Protein AF-A0A2P1PUN1-F1 (afdb_monomer_lite)

Radius of gyration: 11.74 Å; chains: 1; bounding box: 26×28×33 Å

Organism: NCBI:txid2021234

InterPro domains:
  IPR011110 Two component regulator propeller [PF07494] (32-54)
  IPR015943 WD40/YVTN repeat-like-containing domain superfamily [G3DSA:2.130.10.10] (1-71)

Foldseek 3Di:
DAPQPWDWDADQQQAIWIDNPPDIDGCDVVQPPPDRFFDDWDADPVRWIWTATPPGIWTDDPSHIHHDDPPDPPD

Structure (mmCIF, N/CA/C/O backbone):
data_AF-A0A2P1P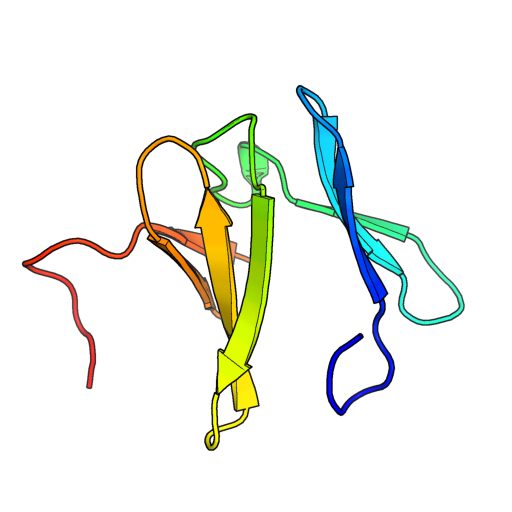UN1-F1
#
_entry.id   AF-A0A2P1PUN1-F1
#
loop_
_atom_site.group_PDB
_atom_site.id
_atom_site.type_symbol
_atom_site.label_atom_id
_atom_site.label_alt_id
_atom_site.label_comp_id
_atom_site.label_asym_id
_atom_site.label_entity_id
_atom_site.label_seq_id
_atom_site.pdbx_PDB_ins_code
_atom_site.Cartn_x
_atom_site.Cartn_y
_atom_site.Cartn_z
_atom_site.occupancy
_atom_site.B_iso_or_equiv
_atom_site.auth_seq_id
_atom_site.auth_comp_id
_atom_site.auth_asym_id
_atom_site.auth_atom_id
_atom_site.pdbx_PDB_model_num
ATOM 1 N N . MET A 1 1 ? -11.515 2.770 3.087 1.00 90.31 1 MET A N 1
ATOM 2 C CA . MET A 1 1 ? -11.881 1.914 4.234 1.00 90.31 1 MET A CA 1
ATOM 3 C C . MET A 1 1 ? -12.271 0.557 3.685 1.00 90.31 1 MET A C 1
ATOM 5 O O . MET A 1 1 ? -12.956 0.529 2.668 1.00 90.31 1 MET A O 1
ATOM 9 N N . ASP A 1 2 ? -11.804 -0.530 4.286 1.00 94.56 2 ASP A N 1
ATOM 10 C CA . ASP A 1 2 ? -12.192 -1.888 3.893 1.00 94.56 2 ASP A CA 1
ATOM 11 C C . ASP A 1 2 ? -13.388 -2.413 4.708 1.00 94.56 2 ASP A C 1
ATOM 13 O O . ASP A 1 2 ? -13.928 -1.720 5.572 1.00 94.56 2 ASP A O 1
ATOM 17 N N . ARG A 1 3 ? -13.833 -3.645 4.432 1.00 96.00 3 ARG A N 1
ATOM 18 C CA . ARG A 1 3 ? -14.963 -4.269 5.143 1.00 96.00 3 ARG A CA 1
ATOM 19 C C . ARG A 1 3 ? -14.696 -4.563 6.623 1.00 96.00 3 ARG A C 1
ATOM 21 O O . ARG A 1 3 ? -15.661 -4.765 7.354 1.00 96.00 3 ARG A O 1
ATOM 28 N N . ALA A 1 4 ? -13.437 -4.608 7.059 1.00 95.44 4 ALA A N 1
ATOM 29 C CA . ALA A 1 4 ? -13.083 -4.756 8.471 1.00 95.44 4 ALA A CA 1
ATOM 30 C C . ALA A 1 4 ? -13.099 -3.407 9.217 1.00 95.44 4 ALA A C 1
ATOM 32 O O . ALA A 1 4 ? -12.980 -3.382 10.440 1.00 95.44 4 ALA A O 1
ATOM 33 N N . GLY A 1 5 ? -13.284 -2.295 8.496 1.00 96.81 5 GLY A N 1
ATOM 34 C CA . GLY A 1 5 ? -13.252 -0.944 9.046 1.00 96.81 5 GLY A CA 1
ATOM 35 C C . GLY A 1 5 ? -11.851 -0.335 9.077 1.00 96.81 5 GLY A C 1
ATOM 36 O O . GLY A 1 5 ? -11.696 0.781 9.574 1.00 96.81 5 GLY A O 1
ATOM 37 N N . ASP A 1 6 ? -10.838 -1.013 8.524 1.00 97.44 6 ASP A N 1
ATOM 38 C CA . ASP A 1 6 ? -9.499 -0.446 8.437 1.00 97.44 6 ASP A CA 1
ATOM 39 C C . ASP A 1 6 ? -9.474 0.682 7.401 1.00 97.44 6 ASP A C 1
ATOM 41 O O . ASP A 1 6 ? -10.026 0.586 6.296 1.00 97.44 6 ASP A O 1
ATOM 45 N N . ILE A 1 7 ? -8.799 1.773 7.743 1.00 97.31 7 ILE A N 1
ATOM 46 C CA . ILE A 1 7 ? -8.581 2.904 6.847 1.00 97.31 7 ILE A CA 1
ATOM 47 C C . ILE A 1 7 ? -7.197 2.759 6.233 1.00 97.31 7 ILE A C 1
ATOM 49 O O . ILE A 1 7 ? -6.195 2.737 6.942 1.00 97.31 7 ILE A O 1
ATOM 53 N N . TRP A 1 8 ? -7.163 2.696 4.908 1.00 96.75 8 TRP A N 1
ATOM 54 C CA . TRP A 1 8 ? -5.946 2.650 4.114 1.00 96.75 8 TRP A CA 1
ATOM 55 C C . TRP A 1 8 ? -5.746 4.007 3.456 1.00 96.75 8 TRP A C 1
ATOM 57 O O . TRP A 1 8 ? -6.670 4.508 2.812 1.00 96.75 8 TRP A O 1
ATOM 67 N N . PHE A 1 9 ? -4.577 4.612 3.636 1.00 94.88 9 PHE A N 1
ATOM 68 C CA . PHE A 1 9 ? -4.260 5.892 3.016 1.00 94.88 9 PHE A CA 1
ATOM 69 C C . PHE A 1 9 ? -2.781 5.951 2.620 1.00 94.88 9 PHE A C 1
ATOM 71 O O . PHE A 1 9 ? -1.902 5.667 3.440 1.00 94.88 9 PHE A O 1
ATOM 78 N N . PRO A 1 10 ? -2.486 6.277 1.354 1.00 93.50 10 PRO A N 1
ATOM 79 C CA . PRO A 1 10 ? -1.119 6.435 0.902 1.00 93.50 10 PRO A CA 1
ATOM 80 C C . PRO A 1 10 ? -0.548 7.771 1.374 1.00 93.50 10 PRO A C 1
ATOM 82 O O . PRO A 1 10 ? -1.254 8.779 1.429 1.00 93.50 10 PRO A O 1
ATOM 85 N N . ILE A 1 11 ? 0.746 7.784 1.672 1.00 92.88 11 ILE A N 1
ATOM 86 C CA . ILE A 1 11 ? 1.517 9.011 1.844 1.00 92.88 11 ILE A CA 1
ATOM 87 C C . ILE A 1 11 ? 2.620 8.985 0.797 1.00 92.88 11 ILE A C 1
ATOM 89 O O . ILE A 1 11 ? 3.456 8.079 0.776 1.00 92.88 11 ILE A O 1
ATOM 93 N N . GLU A 1 12 ? 2.608 9.977 -0.088 1.00 88.94 12 GLU A N 1
ATOM 94 C CA . GLU A 1 12 ? 3.626 10.107 -1.123 1.00 88.94 12 GLU A CA 1
ATOM 95 C C . GLU A 1 12 ? 5.018 10.131 -0.479 1.00 88.94 12 GLU A C 1
ATOM 97 O O . GLU A 1 12 ? 5.273 10.895 0.451 1.00 88.94 12 GLU A O 1
ATOM 102 N N . ASN A 1 13 ? 5.908 9.254 -0.947 1.00 90.06 13 ASN A N 1
ATOM 103 C CA . ASN A 1 13 ? 7.258 9.053 -0.405 1.00 90.06 13 ASN A CA 1
ATOM 104 C C . ASN A 1 13 ? 7.348 8.524 1.038 1.00 90.06 13 ASN A C 1
ATOM 106 O O . ASN A 1 13 ? 8.452 8.448 1.570 1.00 90.06 13 ASN A O 1
ATOM 110 N N . ALA A 1 14 ? 6.241 8.106 1.659 1.00 92.06 14 ALA A N 1
ATOM 111 C CA . ALA A 1 14 ? 6.251 7.496 2.994 1.00 92.06 14 ALA A CA 1
ATOM 112 C C . ALA A 1 14 ? 5.429 6.196 3.091 1.00 92.06 14 ALA A C 1
ATOM 114 O O . ALA A 1 14 ? 5.163 5.706 4.185 1.00 92.06 14 ALA A O 1
ATOM 115 N N . GLY A 1 15 ? 5.055 5.603 1.957 1.00 93.62 15 GLY A N 1
ATOM 116 C CA . GLY A 1 15 ? 4.426 4.283 1.889 1.00 93.62 15 GLY A CA 1
ATOM 117 C C . GLY A 1 15 ? 2.907 4.306 2.063 1.00 93.62 15 GLY A C 1
ATOM 118 O O . GLY A 1 15 ? 2.241 5.317 1.837 1.00 93.62 15 GLY A O 1
ATOM 119 N N . LEU A 1 16 ? 2.345 3.156 2.426 1.00 96.25 16 LEU A N 1
ATOM 120 C CA . LEU A 1 16 ? 0.909 2.964 2.607 1.00 96.25 16 LEU A CA 1
ATOM 121 C C . LEU A 1 16 ? 0.598 2.761 4.087 1.00 96.25 16 LEU A C 1
ATOM 123 O O . LEU A 1 16 ? 1.097 1.827 4.707 1.00 96.25 16 LEU A O 1
ATOM 127 N N . TYR A 1 17 ? -0.246 3.612 4.659 1.00 96.69 17 TYR A N 1
ATOM 128 C CA . TYR A 1 17 ? -0.645 3.484 6.053 1.00 96.69 17 TYR A CA 1
ATOM 129 C C . TYR A 1 17 ? -1.978 2.762 6.187 1.00 96.69 17 TYR A C 1
ATOM 131 O O . TYR A 1 17 ? -2.925 3.023 5.443 1.00 96.69 17 TYR A O 1
ATOM 139 N N . ARG A 1 18 ? -2.049 1.891 7.193 1.00 97.38 18 ARG A N 1
ATOM 140 C CA . ARG A 1 18 ? -3.274 1.272 7.691 1.00 97.38 18 ARG A CA 1
ATOM 141 C C . ARG A 1 18 ? -3.561 1.787 9.093 1.00 97.38 18 ARG A C 1
ATOM 143 O O . ARG A 1 18 ? -2.696 1.724 9.966 1.00 97.38 18 ARG A O 1
ATOM 150 N N . PHE A 1 19 ? -4.789 2.222 9.328 1.00 98.06 19 PHE A N 1
ATOM 151 C CA . PHE A 1 19 ? -5.310 2.516 10.656 1.00 98.06 19 PHE A CA 1
ATOM 152 C C . PHE A 1 19 ? -6.485 1.594 10.974 1.00 98.06 19 PHE A C 1
ATOM 154 O O . PHE A 1 19 ? -7.502 1.633 10.287 1.00 98.06 19 PHE A O 1
ATOM 161 N N . ASN A 1 20 ? -6.358 0.793 12.032 1.00 96.88 20 ASN A N 1
ATOM 162 C CA . ASN A 1 20 ? -7.380 -0.181 12.452 1.00 96.88 20 ASN A CA 1
ATOM 163 C C . ASN A 1 20 ? -8.359 0.362 13.513 1.00 96.88 20 ASN A C 1
ATOM 165 O O . ASN A 1 20 ? -9.034 -0.404 14.200 1.00 96.88 20 ASN A O 1
ATOM 169 N N . GLY A 1 21 ? -8.373 1.680 13.729 1.00 97.50 21 GLY A N 1
ATOM 170 C CA . GLY A 1 21 ? -9.125 2.319 14.812 1.00 97.50 21 GLY A CA 1
ATOM 171 C C . GLY A 1 21 ? -8.352 2.465 16.129 1.00 97.50 21 GLY A C 1
ATOM 172 O O . GLY A 1 21 ? -8.831 3.149 17.030 1.00 97.50 21 GLY A O 1
ATOM 173 N N . LYS A 1 22 ? -7.165 1.853 16.257 1.00 98.00 22 LYS A N 1
ATOM 174 C CA . LYS A 1 22 ? -6.324 1.908 17.469 1.00 98.00 22 LYS A CA 1
ATOM 175 C C . LYS A 1 22 ? -4.861 2.218 17.173 1.00 98.00 22 LYS A C 1
ATOM 177 O O . LYS A 1 22 ? -4.257 3.030 17.865 1.00 98.00 22 LYS A O 1
ATOM 182 N N . THR A 1 23 ? -4.289 1.567 16.167 1.00 97.69 23 THR A N 1
ATOM 183 C CA . THR A 1 23 ? -2.868 1.655 15.823 1.00 97.69 23 THR A CA 1
ATOM 184 C C . THR A 1 23 ? -2.682 1.983 14.352 1.00 97.69 23 THR A C 1
ATOM 186 O O . THR A 1 23 ? -3.486 1.586 13.505 1.00 97.69 23 THR A O 1
ATOM 189 N N . PHE A 1 24 ? -1.591 2.688 14.059 1.00 97.25 24 PHE A N 1
ATOM 190 C CA . PHE A 1 24 ? -1.104 2.900 12.702 1.00 97.25 24 PHE A CA 1
ATOM 191 C C . PHE A 1 24 ? -0.026 1.869 12.378 1.00 97.25 24 PHE A C 1
ATOM 193 O O . PHE A 1 24 ? 0.864 1.629 13.192 1.00 97.25 24 PHE A O 1
ATOM 200 N N . GLN A 1 25 ? -0.098 1.299 11.182 1.00 96.56 25 GLN A N 1
ATOM 201 C CA . GLN A 1 25 ? 0.943 0.461 10.601 1.00 96.56 25 GLN A CA 1
ATOM 202 C C . GLN A 1 25 ? 1.352 1.057 9.260 1.00 96.56 25 GLN A C 1
ATOM 204 O O . GLN A 1 25 ? 0.490 1.432 8.463 1.00 96.56 25 GLN A O 1
ATOM 209 N N . ASN A 1 26 ? 2.656 1.161 9.028 1.00 96.25 26 ASN A N 1
ATOM 210 C CA . ASN A 1 26 ? 3.205 1.555 7.740 1.00 96.25 26 ASN A CA 1
ATOM 211 C C . ASN A 1 26 ? 3.573 0.304 6.940 1.00 96.25 26 ASN A C 1
ATOM 213 O O . ASN A 1 26 ? 4.124 -0.639 7.498 1.00 96.25 26 ASN A O 1
ATOM 217 N N . TYR A 1 27 ? 3.252 0.322 5.652 1.00 96.25 27 TYR A N 1
ATOM 218 C CA . TYR A 1 27 ? 3.688 -0.655 4.669 1.00 96.25 27 TYR A CA 1
ATOM 219 C C . TYR A 1 27 ? 4.581 0.069 3.659 1.00 96.25 27 TYR A C 1
ATOM 221 O O . TYR A 1 27 ? 4.095 0.836 2.820 1.00 96.25 27 TYR A O 1
ATOM 229 N N . GLY A 1 28 ? 5.886 -0.150 3.772 1.00 94.94 28 GLY A N 1
ATOM 230 C CA . GLY A 1 28 ? 6.929 0.413 2.926 1.00 94.94 28 GLY A CA 1
ATOM 231 C C . GLY A 1 28 ? 7.751 -0.676 2.237 1.00 94.94 28 GLY A C 1
ATOM 232 O O . GLY A 1 28 ? 7.266 -1.776 1.964 1.00 94.94 28 GLY A O 1
ATOM 233 N N . GLU A 1 29 ? 9.010 -0.364 1.929 1.00 93.94 29 GLU A N 1
ATOM 234 C CA . GLU A 1 29 ? 9.912 -1.293 1.234 1.00 93.94 29 GLU A CA 1
ATOM 235 C C . GLU A 1 29 ? 10.138 -2.594 2.019 1.00 93.94 29 GLU A C 1
ATOM 237 O O . GLU A 1 29 ? 10.218 -3.663 1.413 1.00 93.94 29 GLU A O 1
ATOM 242 N N . ALA A 1 30 ? 10.176 -2.521 3.355 1.00 94.94 30 ALA A N 1
ATOM 243 C CA . ALA A 1 30 ? 10.332 -3.684 4.231 1.00 94.94 30 ALA A CA 1
ATOM 244 C C . ALA A 1 30 ? 9.157 -4.671 4.108 1.00 94.94 30 ALA A C 1
ATOM 246 O O . ALA A 1 30 ? 9.348 -5.883 4.179 1.00 94.94 30 ALA A O 1
ATOM 247 N N . GLU A 1 31 ? 7.957 -4.158 3.839 1.00 95.81 31 GLU A N 1
ATOM 248 C CA . GLU A 1 31 ? 6.741 -4.939 3.623 1.00 95.81 31 GLU A CA 1
ATOM 249 C C . GLU A 1 31 ? 6.521 -5.279 2.139 1.00 95.81 31 GLU A C 1
ATOM 251 O O . GLU A 1 31 ? 5.495 -5.858 1.790 1.00 95.81 31 GLU A O 1
ATOM 256 N N . GLY A 1 32 ? 7.466 -4.952 1.252 1.00 93.81 32 GLY A N 1
ATOM 257 C CA . GLY A 1 32 ? 7.424 -5.302 -0.171 1.00 93.81 32 GLY A CA 1
ATOM 258 C C . GLY A 1 32 ? 6.767 -4.262 -1.082 1.00 93.81 32 GLY A C 1
ATOM 259 O O . GLY A 1 32 ? 6.597 -4.512 -2.279 1.00 93.81 32 GLY A O 1
ATOM 260 N N . LEU A 1 33 ? 6.425 -3.076 -0.570 1.00 94.00 33 LEU A N 1
ATOM 261 C CA . LEU A 1 33 ? 5.923 -1.991 -1.407 1.00 94.00 33 LEU A CA 1
ATOM 262 C C . LEU A 1 33 ? 7.067 -1.412 -2.249 1.00 94.00 33 LEU A C 1
ATOM 264 O O . LEU A 1 33 ? 7.851 -0.589 -1.792 1.00 94.00 33 LEU A O 1
ATOM 268 N N . THR A 1 34 ? 7.153 -1.811 -3.517 1.00 92.69 34 THR A N 1
ATOM 269 C CA . THR A 1 34 ? 8.222 -1.348 -4.422 1.00 92.69 34 THR A CA 1
ATOM 270 C C . THR A 1 34 ? 7.922 0.004 -5.077 1.00 92.69 34 THR A C 1
ATOM 272 O O . THR A 1 34 ? 8.492 0.323 -6.123 1.00 92.69 34 THR A O 1
ATOM 275 N N . THR A 1 35 ? 6.974 0.768 -4.536 1.00 90.75 35 THR A N 1
ATOM 276 C CA . THR A 1 35 ? 6.545 2.069 -5.055 1.00 90.75 35 THR A CA 1
ATOM 277 C C . THR A 1 35 ? 6.386 3.073 -3.925 1.00 90.75 35 THR A C 1
ATOM 279 O O . THR A 1 35 ? 5.985 2.735 -2.819 1.00 90.75 35 THR A O 1
ATOM 282 N N . ASN A 1 36 ? 6.674 4.330 -4.222 1.00 87.69 36 ASN A N 1
ATOM 283 C CA . ASN A 1 36 ? 6.526 5.462 -3.315 1.00 87.69 36 ASN A CA 1
ATOM 284 C C . ASN A 1 36 ? 5.223 6.244 -3.548 1.00 87.69 36 ASN A C 1
ATOM 286 O O . ASN A 1 36 ? 4.978 7.234 -2.861 1.00 87.69 36 ASN A O 1
ATOM 290 N N . ALA A 1 37 ? 4.403 5.826 -4.517 1.00 91.75 37 ALA A N 1
ATOM 291 C CA . ALA A 1 37 ? 3.221 6.562 -4.949 1.00 91.75 37 ALA A CA 1
ATOM 292 C C . ALA A 1 37 ? 2.047 5.615 -5.236 1.00 91.75 37 ALA A C 1
ATOM 294 O O . ALA A 1 37 ? 1.670 5.372 -6.387 1.00 91.75 37 ALA A O 1
ATOM 295 N N . VAL A 1 38 ? 1.466 5.070 -4.165 1.00 95.56 38 VAL A N 1
ATOM 296 C CA . VAL A 1 38 ? 0.137 4.443 -4.210 1.00 95.56 38 VAL A CA 1
ATOM 297 C C . VAL A 1 38 ? -0.912 5.548 -4.346 1.00 95.56 38 VAL A C 1
ATOM 299 O O . VAL A 1 38 ? -0.823 6.576 -3.682 1.00 95.56 38 VAL A O 1
ATOM 302 N N . GLN A 1 39 ? -1.885 5.349 -5.226 1.00 94.56 39 GLN A N 1
ATOM 303 C CA . GLN A 1 39 ? -2.918 6.334 -5.558 1.00 94.56 39 GLN A CA 1
ATOM 304 C C . GLN A 1 39 ? -4.331 5.806 -5.320 1.00 94.56 39 GLN A C 1
ATOM 306 O O . GLN A 1 39 ? -5.246 6.601 -5.131 1.00 94.56 39 GLN A O 1
ATOM 311 N N . ASP A 1 40 ? -4.508 4.484 -5.314 1.00 93.81 40 ASP A N 1
ATOM 312 C CA . ASP A 1 40 ? -5.815 3.862 -5.159 1.00 93.81 40 ASP A CA 1
ATOM 313 C C . ASP A 1 40 ? -5.755 2.630 -4.252 1.00 93.81 40 ASP A C 1
ATOM 315 O O . ASP A 1 40 ? -4.747 1.918 -4.194 1.00 93.81 40 ASP A O 1
ATOM 319 N N . THR A 1 41 ? -6.857 2.376 -3.554 1.00 95.44 41 THR A N 1
ATOM 320 C CA . THR A 1 41 ? -7.045 1.238 -2.655 1.00 95.44 41 THR A CA 1
ATOM 321 C C . THR A 1 41 ? -8.402 0.607 -2.935 1.00 95.44 41 THR A C 1
ATOM 323 O O . THR A 1 41 ? -9.430 1.278 -2.841 1.00 95.44 41 THR A O 1
ATOM 326 N N . TYR A 1 42 ? -8.429 -0.691 -3.217 1.00 95.75 42 TYR A N 1
ATOM 327 C CA . TYR A 1 42 ? -9.652 -1.406 -3.561 1.00 95.75 42 TYR A CA 1
ATOM 328 C C . TYR A 1 42 ? -9.725 -2.758 -2.856 1.00 95.75 42 TYR A C 1
ATOM 330 O O . TYR A 1 42 ? -8.732 -3.476 -2.766 1.00 95.75 42 TYR A O 1
ATOM 338 N N . GLN A 1 43 ? -10.916 -3.134 -2.389 1.00 96.62 43 GLN A N 1
ATOM 339 C CA . GLN A 1 43 ? -11.177 -4.476 -1.876 1.00 96.62 43 GLN A CA 1
ATOM 340 C C . GLN A 1 43 ? -12.107 -5.229 -2.828 1.00 96.62 43 GLN A C 1
ATOM 342 O O . GLN A 1 43 ? -13.230 -4.788 -3.080 1.00 96.62 43 GLN A O 1
ATOM 347 N N . ASP A 1 44 ? -11.668 -6.387 -3.326 1.00 95.81 44 ASP A N 1
ATOM 348 C CA . ASP A 1 44 ? -12.483 -7.203 -4.230 1.00 95.81 44 ASP A CA 1
ATOM 349 C C . ASP A 1 44 ? -13.606 -7.962 -3.497 1.00 95.81 44 ASP A C 1
ATOM 351 O O . ASP A 1 44 ? -13.815 -7.824 -2.287 1.00 95.81 44 ASP A O 1
ATOM 355 N N . ARG A 1 45 ? -14.385 -8.755 -4.240 1.00 95.44 45 ARG A N 1
ATOM 356 C CA . ARG A 1 45 ? -15.504 -9.546 -3.695 1.00 95.44 45 ARG A CA 1
ATOM 357 C C . ARG A 1 45 ? -15.072 -10.675 -2.754 1.00 95.44 45 ARG A C 1
ATOM 359 O O . ARG A 1 45 ? -15.853 -11.046 -1.888 1.00 95.44 45 ARG A O 1
ATOM 366 N N . ASP A 1 46 ? -13.849 -11.171 -2.911 1.00 94.50 46 ASP A N 1
ATOM 367 C CA . ASP A 1 46 ? -13.282 -12.253 -2.103 1.00 94.50 46 ASP A CA 1
ATOM 368 C C . ASP A 1 46 ? -12.542 -11.696 -0.872 1.00 94.50 46 ASP A C 1
ATOM 370 O O . ASP A 1 46 ? -11.922 -12.437 -0.114 1.00 94.50 46 ASP A O 1
ATOM 374 N N . GLY A 1 47 ? -12.591 -10.375 -0.668 1.00 94.44 47 GLY A N 1
ATOM 375 C CA . GLY A 1 47 ? -11.969 -9.692 0.460 1.00 94.44 47 GLY A CA 1
ATOM 376 C C . GLY A 1 47 ? -10.497 -9.342 0.251 1.00 94.44 47 GLY A C 1
ATOM 377 O O . GLY A 1 47 ? -9.893 -8.793 1.173 1.00 94.44 47 GLY A O 1
ATOM 378 N N . ARG A 1 48 ? -9.918 -9.595 -0.931 1.00 95.00 48 ARG A N 1
ATOM 379 C CA . ARG A 1 48 ? -8.510 -9.271 -1.199 1.00 95.00 48 ARG A CA 1
ATOM 380 C C . ARG A 1 48 ? -8.335 -7.767 -1.342 1.00 95.00 48 ARG A C 1
ATOM 382 O O . ARG A 1 48 ? -9.151 -7.103 -1.985 1.00 95.00 48 ARG A O 1
ATOM 389 N N . LEU A 1 49 ? -7.249 -7.257 -0.771 1.00 96.56 49 LEU A N 1
ATOM 390 C CA . LEU A 1 49 ? -6.875 -5.851 -0.859 1.00 96.56 49 LEU A CA 1
ATOM 391 C C . LEU A 1 49 ? -5.880 -5.626 -1.990 1.00 96.56 49 LEU A C 1
ATOM 393 O O . LEU A 1 49 ? -4.873 -6.330 -2.107 1.00 96.56 49 LEU A O 1
ATOM 397 N N . TRP A 1 50 ? -6.188 -4.618 -2.791 1.00 96.38 50 TRP A N 1
ATOM 398 C CA . TRP A 1 50 ? -5.458 -4.203 -3.970 1.00 96.38 50 TRP A CA 1
ATOM 399 C C . TRP A 1 50 ? -5.058 -2.743 -3.828 1.00 96.38 50 TRP A C 1
ATOM 401 O O . TRP A 1 50 ? -5.849 -1.914 -3.374 1.00 96.38 50 TRP A O 1
ATOM 411 N N . PHE A 1 51 ? -3.842 -2.433 -4.256 1.00 96.31 51 PHE A N 1
ATOM 412 C CA . PHE A 1 51 ? -3.293 -1.087 -4.216 1.00 96.31 51 PHE A CA 1
ATOM 413 C C . PHE A 1 51 ? -2.780 -0.731 -5.604 1.00 96.31 51 PHE A C 1
ATOM 415 O O . PHE A 1 51 ? -1.934 -1.433 -6.159 1.00 96.31 51 PHE A O 1
ATOM 422 N N . GLY A 1 52 ? -3.336 0.324 -6.186 1.00 95.31 52 GLY A N 1
ATOM 423 C CA . GLY A 1 52 ? -2.957 0.825 -7.501 1.00 95.31 52 GLY A CA 1
ATOM 424 C C . GLY A 1 52 ? -2.049 2.032 -7.354 1.00 95.31 52 GLY A C 1
ATOM 425 O O . GLY A 1 52 ? -2.306 2.908 -6.530 1.00 95.31 52 GLY A O 1
ATOM 426 N N . GLY A 1 53 ? -0.985 2.099 -8.142 1.00 93.12 53 GLY A N 1
ATOM 427 C CA . GLY A 1 53 ? -0.112 3.260 -8.117 1.00 93.12 53 GLY A CA 1
ATOM 428 C C . GLY A 1 53 ? 0.971 3.217 -9.173 1.00 93.12 53 GLY A C 1
ATOM 429 O O . GLY A 1 53 ? 0.917 2.476 -10.160 1.00 93.12 53 GLY A O 1
ATOM 430 N N . TRP A 1 54 ? 2.003 4.015 -8.936 1.00 92.50 54 TRP A N 1
ATOM 431 C CA . TRP A 1 54 ? 3.198 3.981 -9.758 1.00 92.50 54 TRP A CA 1
ATOM 432 C C . TRP A 1 54 ? 3.818 2.590 -9.695 1.00 92.50 54 TRP A C 1
ATOM 434 O O . TRP A 1 54 ? 3.825 1.949 -8.646 1.00 92.50 54 TRP A O 1
ATOM 444 N N . ARG A 1 55 ? 4.355 2.129 -10.827 1.00 90.62 55 ARG A N 1
ATOM 445 C CA . ARG A 1 55 ? 4.930 0.782 -10.996 1.00 90.62 55 ARG A CA 1
ATOM 446 C C . ARG A 1 55 ? 3.915 -0.371 -10.955 1.00 90.62 55 ARG A C 1
ATOM 448 O O . ARG A 1 55 ? 4.335 -1.523 -11.016 1.00 90.62 55 ARG A O 1
ATOM 455 N N . GLY A 1 56 ? 2.613 -0.075 -10.977 1.00 93.38 56 GLY A N 1
ATOM 456 C CA . GLY A 1 56 ? 1.569 -1.034 -11.334 1.00 93.38 56 GLY A CA 1
ATOM 457 C C . GLY A 1 56 ? 0.579 -1.329 -10.213 1.00 93.38 56 GLY A C 1
ATOM 458 O O . GLY A 1 56 ? 0.199 -0.450 -9.441 1.00 93.38 56 GLY A O 1
ATOM 459 N N . LEU A 1 57 ? 0.118 -2.579 -10.182 1.00 94.56 57 LEU A N 1
ATOM 460 C CA . LEU A 1 57 ? -0.867 -3.072 -9.228 1.00 94.56 57 LEU A CA 1
ATOM 461 C C . LEU A 1 57 ? -0.177 -3.944 -8.182 1.00 94.56 57 LEU A C 1
ATOM 463 O O . LEU A 1 57 ? 0.688 -4.754 -8.507 1.00 94.56 57 LEU A O 1
ATOM 467 N N . PHE A 1 58 ? -0.602 -3.808 -6.937 1.00 95.12 58 PHE A N 1
ATOM 468 C CA . PHE A 1 58 ? -0.088 -4.559 -5.805 1.00 95.12 58 PHE A CA 1
ATOM 469 C C . PHE A 1 58 ? -1.238 -5.222 -5.056 1.00 95.12 58 PHE A C 1
ATOM 471 O O . PHE A 1 58 ? -2.372 -4.741 -5.094 1.00 95.12 58 PHE A O 1
ATOM 478 N N . ARG A 1 59 ? -0.951 -6.322 -4.362 1.00 95.25 59 ARG A N 1
ATOM 479 C CA . ARG A 1 59 ? -1.929 -7.044 -3.545 1.00 95.25 59 ARG A CA 1
ATOM 480 C C . ARG A 1 59 ? -1.370 -7.301 -2.154 1.00 95.25 59 ARG A C 1
ATOM 482 O O . ARG A 1 59 ? -0.209 -7.683 -2.032 1.00 95.25 59 ARG A O 1
ATOM 489 N N . LEU A 1 60 ? -2.196 -7.166 -1.122 1.00 95.56 60 LEU A N 1
ATOM 490 C CA . LEU A 1 60 ? -1.832 -7.620 0.220 1.00 95.56 60 LEU A CA 1
ATOM 491 C C . LEU A 1 60 ? -1.941 -9.151 0.306 1.00 95.56 60 LEU A C 1
ATOM 493 O O . LEU 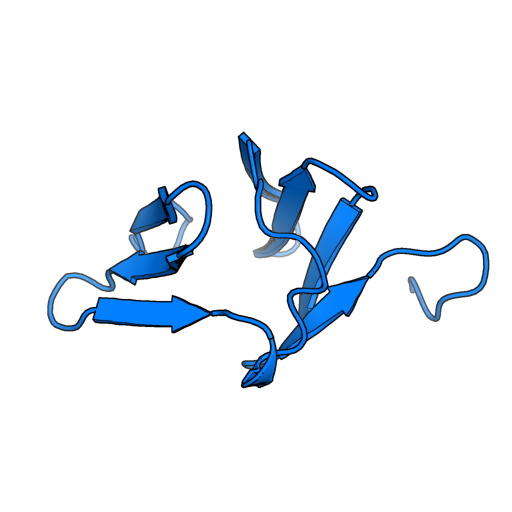A 1 60 ? -2.944 -9.736 -0.104 1.00 95.56 60 LEU A O 1
ATOM 497 N N . THR A 1 61 ? -0.912 -9.815 0.824 1.00 93.75 61 THR A N 1
ATOM 498 C CA . THR A 1 61 ? -0.895 -11.253 1.125 1.00 93.75 61 THR A CA 1
ATOM 499 C C . THR A 1 61 ? -0.319 -11.441 2.525 1.00 93.75 61 THR A C 1
ATOM 501 O O . THR A 1 61 ? 0.887 -11.322 2.725 1.00 93.75 61 THR A O 1
ATOM 504 N N . GLY A 1 62 ? -1.190 -11.691 3.506 1.00 92.62 62 GLY A N 1
ATOM 505 C CA . GLY A 1 62 ? -0.809 -11.617 4.917 1.00 92.62 62 GLY A CA 1
ATOM 506 C C . GLY A 1 62 ? -0.444 -10.180 5.290 1.00 92.62 62 GLY A C 1
ATOM 507 O O . GLY A 1 62 ? -1.264 -9.279 5.135 1.00 92.62 62 GLY A O 1
ATOM 508 N N . GLU A 1 63 ? 0.793 -9.970 5.733 1.00 93.25 63 GLU A N 1
ATOM 509 C CA . GLU A 1 63 ? 1.336 -8.644 6.063 1.00 93.25 63 GLU A CA 1
ATOM 510 C C . GLU A 1 63 ? 2.258 -8.082 4.968 1.00 93.25 63 GLU A C 1
ATOM 512 O O . GLU A 1 63 ? 2.824 -7.006 5.125 1.00 93.25 63 GLU A O 1
ATOM 517 N N . THR A 1 64 ? 2.398 -8.784 3.840 1.00 95.25 64 THR A N 1
ATOM 518 C CA . THR A 1 64 ? 3.301 -8.397 2.749 1.00 95.25 64 THR A CA 1
ATOM 519 C C . THR A 1 64 ? 2.524 -7.861 1.554 1.00 95.25 64 THR A C 1
ATOM 521 O O . THR A 1 64 ? 1.485 -8.400 1.164 1.00 95.25 64 THR A O 1
ATOM 524 N N . ILE A 1 65 ? 3.056 -6.821 0.924 1.00 94.81 65 ILE A N 1
ATOM 525 C CA . ILE A 1 65 ? 2.597 -6.285 -0.349 1.00 94.81 65 ILE A CA 1
ATOM 526 C C . ILE A 1 65 ? 3.378 -6.961 -1.474 1.00 94.81 65 ILE A C 1
ATOM 528 O O . ILE A 1 65 ? 4.603 -6.909 -1.524 1.00 94.81 65 ILE A O 1
ATOM 532 N N . VAL A 1 66 ? 2.655 -7.597 -2.396 1.00 94.06 66 VAL A N 1
ATOM 533 C CA . VAL A 1 66 ? 3.250 -8.283 -3.548 1.00 94.06 66 VAL A CA 1
ATOM 534 C C . VAL A 1 66 ? 2.898 -7.571 -4.857 1.00 94.06 66 VAL A C 1
ATOM 536 O O . VAL A 1 66 ? 1.723 -7.254 -5.077 1.00 94.06 66 VAL A O 1
ATOM 539 N N . PRO A 1 67 ? 3.874 -7.322 -5.752 1.00 93.12 67 PRO A N 1
ATOM 540 C CA . PRO A 1 67 ? 3.602 -6.755 -7.066 1.00 93.12 67 PRO A CA 1
ATOM 541 C C . PRO A 1 67 ? 2.869 -7.766 -7.949 1.00 93.12 67 PRO A C 1
ATOM 543 O O . PRO A 1 67 ? 3.265 -8.929 -8.077 1.00 93.12 67 PRO A O 1
ATOM 546 N N . VAL A 1 68 ? 1.808 -7.306 -8.603 1.00 92.31 68 VAL A N 1
ATOM 547 C CA . VAL A 1 68 ? 0.995 -8.111 -9.510 1.00 92.31 68 VAL A CA 1
ATOM 548 C C . VAL A 1 68 ? 1.611 -8.051 -10.900 1.00 92.31 68 VAL A C 1
ATOM 550 O O . VAL A 1 68 ? 1.504 -7.059 -11.617 1.00 92.31 68 VAL A O 1
ATOM 553 N N . THR A 1 69 ? 2.289 -9.128 -11.283 1.00 88.00 69 THR A N 1
ATOM 554 C CA . THR A 1 69 ? 2.948 -9.272 -12.585 1.00 88.00 69 THR A CA 1
ATOM 555 C C . THR A 1 69 ? 2.225 -10.287 -13.461 1.00 88.00 69 THR A C 1
ATOM 557 O O . THR A 1 69 ? 1.454 -11.117 -12.982 1.00 88.00 69 THR A O 1
ATOM 560 N N . ARG A 1 70 ? 2.514 -10.284 -14.764 1.00 76.44 70 ARG A N 1
ATOM 561 C CA . ARG A 1 70 ? 1.899 -11.204 -15.736 1.00 76.44 70 ARG A CA 1
ATOM 562 C C . ARG A 1 70 ? 2.067 -12.695 -15.390 1.00 76.44 70 ARG A C 1
ATOM 564 O O . ARG A 1 70 ? 1.241 -13.497 -15.806 1.00 76.44 70 ARG A O 1
ATOM 571 N N . ASN A 1 71 ? 3.104 -13.053 -14.632 1.00 76.94 71 ASN A N 1
ATOM 572 C CA . ASN A 1 71 ? 3.507 -14.443 -14.392 1.00 76.94 71 ASN A CA 1
ATOM 573 C C . ASN A 1 71 ? 3.105 -14.985 -13.011 1.00 76.94 71 ASN A C 1
ATOM 575 O O . ASN A 1 71 ? 3.497 -16.096 -12.664 1.00 76.94 71 ASN A O 1
ATOM 579 N N . GLY A 1 72 ? 2.416 -14.200 -12.182 1.00 64.12 72 GLY A N 1
ATOM 580 C CA . GLY A 1 72 ? 2.225 -14.578 -10.782 1.00 64.12 72 GLY A CA 1
ATOM 581 C C . GLY A 1 72 ? 1.230 -15.724 -10.549 1.00 64.12 72 GLY A C 1
ATOM 582 O O . GLY A 1 72 ? 0.493 -16.124 -11.454 1.00 64.12 72 GLY A O 1
ATOM 583 N N . PRO A 1 73 ? 1.180 -16.260 -9.318 1.00 58.41 73 PRO A N 1
ATOM 584 C CA . PRO A 1 73 ? 0.269 -17.334 -8.937 1.00 58.41 73 PRO A CA 1
ATOM 585 C C . PRO A 1 73 ? -1.119 -16.763 -8.589 1.00 58.41 73 PRO A C 1
ATOM 587 O O . PRO A 1 73 ? -1.576 -16.853 -7.452 1.00 58.41 73 PRO A O 1
ATOM 590 N N . TRP A 1 74 ? -1.788 -16.109 -9.544 1.00 68.31 74 TRP A N 1
ATOM 591 C CA . TRP A 1 74 ? -3.100 -15.479 -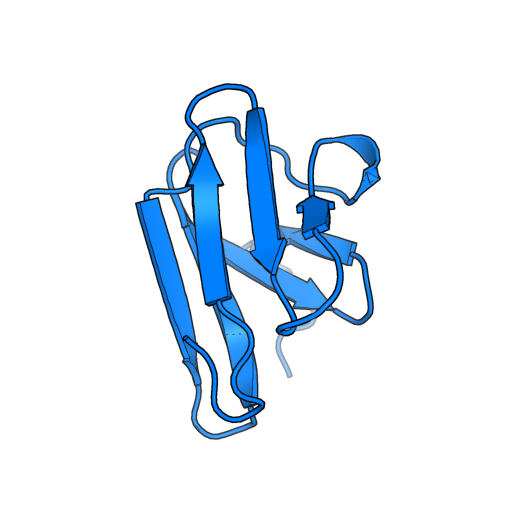9.324 1.00 68.31 74 TRP A CA 1
ATOM 592 C C . TRP A 1 74 ? -4.236 -16.477 -9.585 1.00 68.31 74 TR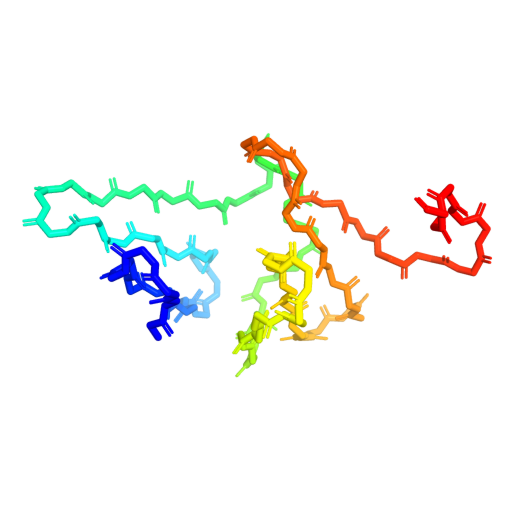P A C 1
ATOM 594 O O . TRP A 1 74 ? -4.982 -16.350 -10.555 1.00 68.31 74 TRP A O 1
ATOM 604 N N . ARG A 1 75 ? -4.328 -17.511 -8.748 1.00 57.16 75 ARG A N 1
ATOM 605 C CA . ARG A 1 75 ? -5.522 -18.358 -8.632 1.00 57.16 75 ARG A CA 1
ATOM 606 C C . ARG A 1 75 ? -6.148 -18.171 -7.260 1.00 57.16 75 ARG A C 1
ATOM 608 O O . ARG A 1 75 ? -5.379 -17.966 -6.295 1.00 57.16 75 ARG A O 1
#

pLDDT: mean 92.34, std 8.13, range [57.16, 98.06]

Secondary structure (DSSP, 8-state):
--TT--EEEEETTTEEEEE-SS-EEEESGGGT---S-EEEEEE-TTS-EEEEETTEEEEEETTEEEE--TTS---

Sequence (75 aa):
MDRAGDIWFPIENAGLYRFNGKTFQNYGEAEGLTTNAVQDTYQDRDGRLWFGGWRGLFRLTGETIVPVTRNGP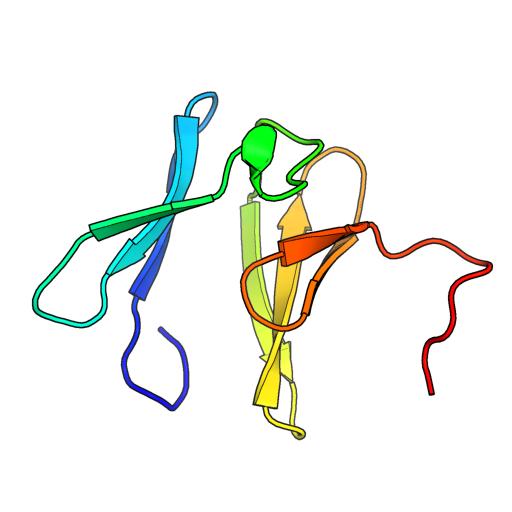WR

=== Feature glossary ===
Annotated list of the representations used here:

Nearest PDB structures. The Foldseek neighbor list gives the closest experimentally determined structures in the PDB, ranked by structural alignment. TM-score near 1 means near-identical fold; near 0.3 means only rough topology match. This is how one finds what a novel AlphaFold prediction most resembles in the solved-structure universe.

Foldseek 3Di. Foldseek's 3Di representation compresses backbone geometry into a per-residue letter drawn from a learned twenty-state alphabet. It captures the tertiary interaction pattern around each residue — which residues are packed against it in space, regardless of where they are in sequence.

Radius of gyration, Cα contacts, bounding box. Radius of gyration (Rg) is the root-mean-square distance of Cα atoms from their centroid — a single number for overall size and compactness. A globular domain of N residues has Rg ≈ 2.2·N^0.38 Å; an extended or disordered chain has a much larger Rg. The Cα contact count is the number of residue pairs whose Cα atoms are within 8 Å and are more than four positions apart in sequence — a standard proxy for tertiary packing density. The bounding box is the smallest axis-aligned box enclosing all Cα atoms.

InterPro / GO / CATH / organism. The annotation block draws on four external resources. InterPro: which protein families and domains the sequence belongs to. GO: standardized terms for what the protein does, what process it participates in, and where in the cell it acts. CATH: which structural fold it has in the CATH hierarchy. Organism: the species of origin.

mmCIF coordinates. The mmCIF block holds the 3D Cartesian coordinates of each backbone atom (N, Cα, C, O) in ångströms. mmCIF is the PDB's canonical archive format — a tagged-loop text representation of the atomic model.

pLDDT. pLDDT is the predicted lDDT-Cα score: AlphaFold's confidence that the local environment of each residue (all inter-atomic distances within 15 Å) is correctly placed. It is a per-residue number between 0 and 100, with higher meaning more reliable.

Backbone torsions (φ/ψ). φ (phi) and ψ (psi) are the two rotatable backbone dihedrals per residue: φ is the C(i-1)–N–Cα–C torsion, ψ is the N–Cα–C–N(i+1) torsion, both in degrees on (−180°, 180°]. α-helical residues cluster near (−60°, −45°); β-strand residues near (−120°, +130°). A Ramachandran plot is simply a scatter of (φ, ψ) for every residue.

B-factor. For experimental (PDB) structures, the B-factor (temperature factor) quantifies the positional spread of each atom in the crystal — a combination of thermal vibration and static disorder — in units of Å². High B-factors mark flexible loops or poorly resolved regions; low B-factors mark the rigid, well-ordered core.

Secondary structure (3-state, P-SEA). SS3 is a coarse helix/strand/coil call (letters a/b/c) made by the P-SEA algorithm from inter-Cα distances and dihedrals. It is less detailed than DSSP but needs only Cα positions.

Predicted aligned error. Predicted aligned error is AlphaFold's pairwise confidence. Unlike pLDDT (per-residue), PAE is per-residue-pair and captures whether two parts of the structure are correctly placed relative to each other. Units are ångströms of expected positional error.

Solvent-accessible surface area. Solvent-accessible surface area (SASA) is the area in Å² traced out by the centre of a 1.4 Å probe sphere (a water molecule) rolled over the protein's van der Waals surface (Shrake–Rupley / Lee–Richards construction). Buried residues have near-zero SASA; fully exposed residues can exceed 200 Å². The total SASA scales roughly with the number of surface residues.

Secondary structure (8-state, DSSP). The SS8 string is DSSP's per-residue secondary-structure call. α-helix (H) means an i→i+4 H-bond ladder; β-strand (E) means the residue participates in a β-sheet; 3₁₀ (G) and π (I) are tighter and wider helices; T/S are turns/bends; '-' is loop.

Rendered structure images. Structure images are PyMOL renders from six orthogonal camera directions. Cartoon representation draws helices as coils and strands as arrows; sticks shows the backbone as bonds; surface shows the solvent-excluded envelope. Rainbow coloring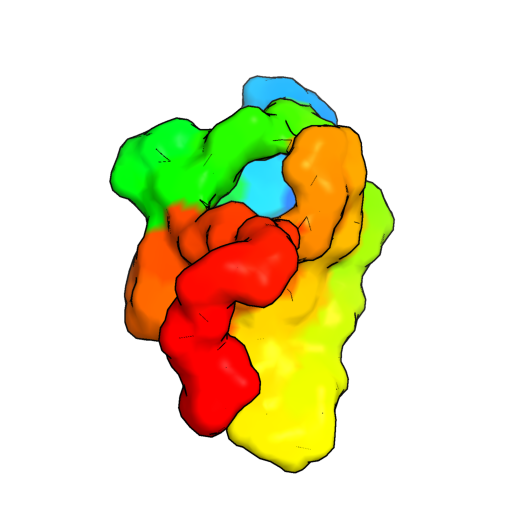 maps sequence position to hue (blue→red, N→C); chain coloring assigns a distinct color per polypeptide.

Sequence. The amino-acid sequence is the protein's primary structure: the linear order of residues from the N-terminus to the C-terminus, written in one-letter code. Everything else here — the 3D coordinates, the secondary structure, the domain annotations — is ultimately a consequence of this string.

Contact-map, Ramachandran, and PAE plots. Three diagnostic plots accompany the record. The Cα contact map visualizes the tertiary structure as a 2D adjacency matrix (8 Å cutoff, sequence-local contacts suppressed). The Ramachandran plot shows the distribution of backbone (φ, ψ) torsions, with points in the α and β basins reflecting secondary structure content. The PAE plot shows AlphaFold's inter-residue confidence as a color matrix.